Protein AF-A0A5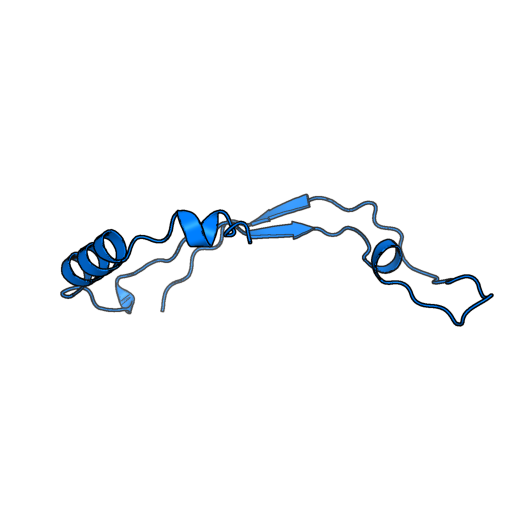J5ED33-F1 (afdb_monomer_lite)

pLDDT: mean 87.11, std 8.51, range [62.91, 97.44]

Foldseek 3Di:
DDDDPVRVPDDPVVVVVVCVVCVPPDQQNDKDKDKDKDWPADCCVVDFDDDPPDDRDDDDDGDNTDIDIDIDIDGD

Organism: NCBI:txid1250544

Structure (mmCIF, N/CA/C/O backbone):
data_AF-A0A5J5ED33-F1
#
_entry.id   AF-A0A5J5ED33-F1
#
loop_
_atom_site.group_PDB
_atom_site.id
_atom_site.type_symbol
_atom_site.label_atom_id
_atom_site.label_alt_id
_atom_site.label_comp_id
_atom_site.label_asym_id
_atom_site.label_entity_id
_atom_site.label_seq_id
_atom_site.pdbx_PDB_ins_code
_atom_site.Cartn_x
_atom_site.Cartn_y
_atom_site.Cartn_z
_atom_site.occupancy
_atom_site.B_iso_or_equiv
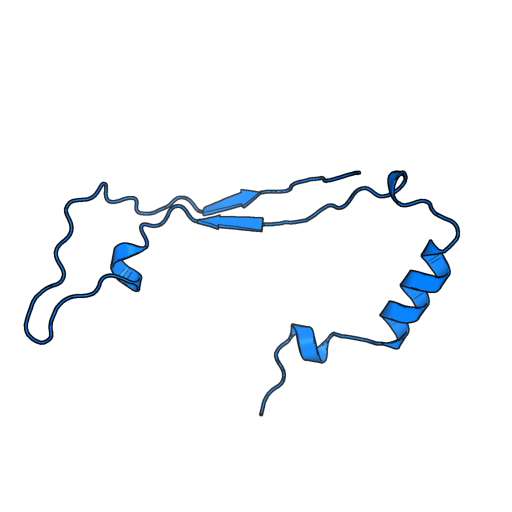_atom_site.auth_seq_id
_atom_site.auth_comp_id
_atom_site.auth_asym_id
_atom_site.auth_atom_id
_atom_site.pdbx_PDB_model_num
ATOM 1 N N . LYS A 1 1 ? 11.760 -24.395 3.000 1.00 62.91 1 LYS A N 1
ATOM 2 C CA . LYS A 1 1 ? 11.187 -23.188 2.341 1.00 62.91 1 LYS A CA 1
ATOM 3 C C . LYS A 1 1 ? 11.286 -22.012 3.309 1.00 62.91 1 LYS A C 1
ATOM 5 O O . LYS A 1 1 ? 10.837 -22.159 4.436 1.00 62.91 1 LYS A O 1
ATOM 10 N N . ARG A 1 2 ? 11.896 -20.888 2.913 1.00 72.44 2 ARG A N 1
ATOM 11 C CA . ARG A 1 2 ? 12.000 -19.680 3.752 1.00 72.44 2 ARG A CA 1
ATOM 12 C C . ARG A 1 2 ? 10.679 -18.910 3.662 1.00 72.44 2 ARG A C 1
ATOM 14 O O . ARG A 1 2 ? 10.203 -18.667 2.556 1.00 72.44 2 ARG A O 1
ATOM 21 N N . LEU A 1 3 ? 10.066 -18.589 4.799 1.00 78.31 3 LEU A N 1
ATOM 22 C CA . LEU A 1 3 ? 8.881 -17.729 4.828 1.00 78.31 3 LEU A CA 1
ATOM 23 C C . LEU A 1 3 ? 9.257 -16.330 4.321 1.00 78.31 3 LEU A C 1
ATOM 25 O O . LEU A 1 3 ? 10.364 -15.853 4.578 1.00 78.31 3 LEU A O 1
ATOM 29 N N . SER A 1 4 ? 8.345 -15.673 3.600 1.00 86.12 4 SER A N 1
ATOM 30 C CA . SER A 1 4 ? 8.512 -14.252 3.288 1.00 86.12 4 SER A CA 1
ATOM 31 C C . SER A 1 4 ? 8.493 -13.438 4.585 1.00 86.12 4 SER A C 1
ATOM 33 O O . SER A 1 4 ? 7.843 -13.832 5.554 1.00 86.12 4 SER A O 1
ATOM 35 N N . LYS A 1 5 ? 9.178 -12.288 4.608 1.00 81.75 5 LYS A N 1
ATOM 36 C CA . LYS A 1 5 ? 9.268 -11.414 5.793 1.00 81.75 5 LYS A CA 1
ATOM 37 C C . LYS A 1 5 ? 7.888 -11.097 6.391 1.00 81.75 5 LYS A C 1
ATOM 39 O O . LYS A 1 5 ? 7.669 -11.264 7.586 1.00 81.75 5 LYS A O 1
ATOM 44 N N . ILE A 1 6 ? 6.923 -10.769 5.530 1.00 82.94 6 ILE A N 1
ATOM 45 C CA . ILE A 1 6 ? 5.530 -10.520 5.926 1.00 82.94 6 ILE A CA 1
ATOM 46 C C . ILE A 1 6 ? 4.930 -11.750 6.616 1.00 82.94 6 ILE A C 1
ATOM 48 O O . ILE A 1 6 ? 4.274 -11.629 7.645 1.00 82.94 6 ILE A O 1
ATOM 52 N N . ALA A 1 7 ? 5.144 -12.947 6.066 1.00 80.12 7 ALA A N 1
ATOM 53 C CA . ALA A 1 7 ? 4.621 -14.170 6.660 1.00 80.12 7 ALA A CA 1
ATOM 54 C C . ALA A 1 7 ? 5.268 -14.480 8.019 1.00 80.12 7 ALA A C 1
ATOM 56 O O . ALA A 1 7 ? 4.561 -14.948 8.907 1.00 80.12 7 ALA A O 1
ATOM 57 N N . SER A 1 8 ? 6.559 -14.181 8.206 1.00 83.25 8 SER A N 1
ATOM 58 C CA . SER A 1 8 ? 7.229 -14.344 9.505 1.00 83.25 8 SER A CA 1
ATOM 59 C C . SER A 1 8 ? 6.801 -13.314 10.553 1.00 83.25 8 SER A C 1
ATOM 61 O O . SER A 1 8 ? 6.782 -13.623 11.738 1.00 83.25 8 SER A O 1
ATOM 63 N N . GLU A 1 9 ? 6.438 -12.100 10.139 1.00 85.94 9 GLU A N 1
ATOM 64 C CA . GLU A 1 9 ? 6.034 -11.016 11.049 1.00 85.94 9 GLU A CA 1
ATOM 65 C C . GLU A 1 9 ? 4.543 -11.073 11.428 1.00 85.94 9 GLU A C 1
ATOM 67 O O . GLU A 1 9 ? 4.107 -10.420 12.382 1.00 85.94 9 GLU A O 1
ATOM 72 N N . ARG A 1 10 ? 3.740 -11.874 10.714 1.00 86.38 10 ARG A N 1
ATOM 73 C CA . ARG A 1 10 ? 2.316 -12.074 11.015 1.00 86.38 10 ARG A CA 1
ATOM 74 C C . ARG A 1 10 ? 2.137 -12.705 12.395 1.00 86.38 10 ARG A C 1
ATOM 76 O O . ARG A 1 10 ? 2.453 -13.867 12.619 1.00 86.38 10 ARG A O 1
ATOM 83 N N . SER A 1 11 ? 1.520 -11.953 13.305 1.00 93.19 11 SER A N 1
ATOM 84 C CA . SER A 1 11 ? 1.159 -12.430 14.639 1.00 93.19 11 SER A CA 1
ATOM 85 C C . SER A 1 11 ? -0.356 -12.488 14.805 1.00 93.19 11 SER A C 1
ATOM 87 O O . SER A 1 11 ? -1.031 -11.457 14.844 1.00 93.19 11 SER A O 1
ATOM 89 N N . ARG A 1 12 ? -0.892 -13.705 14.968 1.00 91.88 12 ARG A N 1
ATOM 90 C CA . ARG A 1 12 ? -2.320 -13.921 15.253 1.00 91.88 12 ARG A CA 1
ATOM 91 C C . ARG A 1 12 ? -2.756 -13.187 16.522 1.00 91.88 12 ARG A C 1
ATOM 93 O O . ARG A 1 12 ? -3.821 -12.586 16.532 1.00 91.88 12 ARG A O 1
ATOM 100 N N . ARG A 1 13 ? -1.903 -13.175 17.554 1.00 95.38 13 ARG A N 1
ATOM 101 C CA . ARG A 1 13 ? -2.164 -12.477 18.820 1.00 95.38 13 ARG A CA 1
ATOM 102 C C . ARG A 1 13 ? -2.319 -10.970 18.618 1.00 95.38 13 ARG A C 1
ATOM 104 O O . ARG A 1 13 ? -3.308 -10.411 19.070 1.00 95.38 13 ARG A O 1
ATOM 111 N N . LYS A 1 14 ? -1.395 -10.324 17.892 1.00 94.62 14 LYS A N 1
ATOM 112 C CA . LYS A 1 14 ? -1.493 -8.882 17.590 1.00 94.62 14 LYS A CA 1
ATOM 113 C C . LYS A 1 14 ? -2.745 -8.556 16.772 1.00 94.62 14 LYS A C 1
ATOM 115 O O . LYS A 1 14 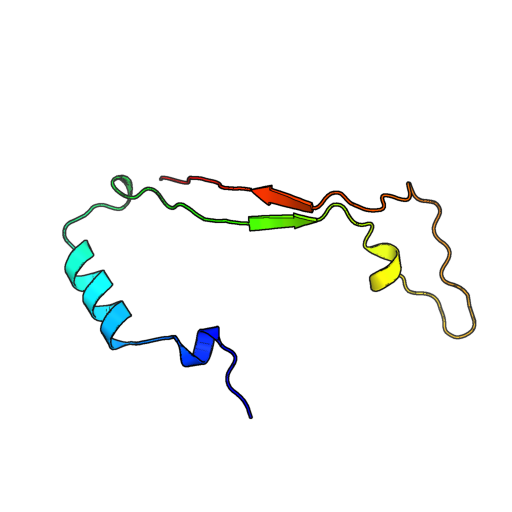? -3.391 -7.550 17.031 1.00 94.62 14 LYS A O 1
ATOM 120 N N . ARG A 1 15 ? -3.114 -9.426 15.826 1.00 92.75 15 ARG A N 1
ATOM 121 C CA . ARG A 1 15 ? -4.330 -9.259 15.017 1.00 92.75 15 ARG A CA 1
ATOM 122 C C . ARG A 1 15 ? -5.607 -9.360 15.859 1.00 92.75 15 ARG A C 1
ATOM 124 O O . ARG A 1 15 ? -6.494 -8.539 15.680 1.00 92.75 15 ARG A O 1
ATOM 131 N N . LEU A 1 16 ? -5.690 -10.330 16.772 1.00 95.75 16 LEU A N 1
ATOM 132 C CA . LEU A 1 16 ? -6.829 -10.455 17.691 1.00 95.75 16 LEU A CA 1
ATOM 133 C C . LEU A 1 16 ? -6.918 -9.260 18.642 1.00 95.75 16 LEU A C 1
ATOM 135 O O . LEU A 1 16 ? -7.995 -8.701 18.800 1.00 95.75 16 LEU A O 1
ATOM 139 N N . GLN A 1 17 ? -5.789 -8.829 19.211 1.00 97.12 17 GLN A N 1
ATOM 140 C CA . GLN A 1 17 ? -5.753 -7.651 20.077 1.00 97.12 17 GLN A CA 1
ATOM 141 C C . GLN A 1 17 ? -6.242 -6.395 19.349 1.00 97.12 17 GLN A C 1
ATOM 143 O O . GLN A 1 17 ? -7.019 -5.636 19.910 1.00 97.12 17 GLN A O 1
ATOM 148 N N . PHE A 1 18 ? -5.810 -6.189 18.100 1.00 94.44 18 PHE A N 1
ATOM 149 C CA . PHE A 1 18 ? -6.269 -5.062 17.292 1.00 94.44 18 PHE A CA 1
ATOM 150 C C . PHE A 1 18 ? -7.790 -5.079 17.120 1.00 94.44 18 PHE A C 1
ATOM 152 O O . PHE A 1 18 ? -8.422 -4.074 17.405 1.00 94.44 18 PHE A O 1
ATOM 159 N N . LEU A 1 19 ? -8.370 -6.224 16.742 1.00 94.56 19 LEU A N 1
ATOM 160 C CA . LEU A 1 19 ? -9.821 -6.358 16.560 1.00 94.56 19 LEU A CA 1
ATOM 161 C C . LEU A 1 19 ? -10.613 -6.094 17.845 1.00 94.56 19 LEU A C 1
ATOM 163 O O . LEU A 1 19 ? -11.650 -5.446 17.790 1.00 94.56 19 LEU A O 1
ATOM 167 N N . LEU A 1 20 ? -10.128 -6.578 18.992 1.00 97.00 20 LEU A N 1
ATOM 168 C CA . LEU A 1 20 ? -10.766 -6.309 20.284 1.00 97.00 20 LEU A CA 1
ATOM 169 C C . LEU A 1 20 ? -10.711 -4.822 20.640 1.00 97.00 20 LEU A C 1
ATOM 171 O O . LEU A 1 20 ? -11.686 -4.280 21.137 1.00 97.00 20 LEU A O 1
ATOM 175 N N . ASN A 1 21 ? -9.592 -4.157 20.350 1.00 96.50 21 ASN A N 1
ATOM 176 C CA . ASN A 1 21 ? -9.433 -2.730 20.623 1.00 96.50 21 ASN A CA 1
ATOM 177 C C . ASN A 1 21 ? -10.260 -1.845 19.680 1.00 96.50 21 ASN A C 1
ATOM 179 O O . ASN A 1 21 ? -10.480 -0.680 19.994 1.00 96.50 21 ASN A O 1
ATOM 183 N N . THR A 1 22 ? -10.660 -2.359 18.514 1.00 95.94 22 THR A N 1
ATOM 184 C CA . THR A 1 22 ? -11.380 -1.584 17.499 1.00 95.94 22 THR A CA 1
ATOM 185 C C . THR A 1 22 ? -12.870 -1.904 17.407 1.00 95.94 22 THR A C 1
ATOM 187 O O . THR A 1 22 ? -13.550 -1.315 16.571 1.00 95.94 22 THR A O 1
ATOM 190 N N . VAL A 1 23 ? -13.388 -2.801 18.252 1.00 96.31 23 VAL A N 1
ATOM 191 C CA . VAL A 1 23 ? -14.767 -3.313 18.166 1.00 96.31 23 VAL A CA 1
ATOM 192 C C . VAL A 1 23 ? -15.839 -2.227 18.317 1.00 96.31 23 VAL A C 1
ATOM 194 O O . VAL A 1 23 ? -16.879 -2.313 17.673 1.00 96.31 23 VAL A O 1
ATOM 197 N N . ASP A 1 24 ? -15.563 -1.190 19.109 1.00 97.44 24 ASP A N 1
ATOM 198 C CA . ASP A 1 24 ? -16.521 -0.117 19.409 1.00 97.44 24 ASP A CA 1
ATOM 199 C C . ASP A 1 24 ? -16.524 1.014 18.365 1.00 97.44 24 ASP A C 1
ATOM 201 O O . ASP A 1 24 ? -17.331 1.942 18.446 1.00 97.44 24 ASP A O 1
ATOM 205 N N . TYR A 1 25 ? -15.627 0.966 17.377 1.00 96.44 25 TYR A N 1
ATOM 206 C CA . TYR A 1 25 ? -15.529 1.986 16.337 1.00 96.44 25 TYR A CA 1
ATOM 207 C C . TYR A 1 25 ? -16.288 1.560 15.086 1.00 96.44 25 TYR A C 1
ATOM 209 O O . TYR A 1 25 ? -16.133 0.448 14.578 1.00 96.44 25 TYR A O 1
ATOM 217 N N . ARG A 1 26 ? -17.064 2.489 14.534 1.00 96.19 26 ARG A N 1
ATOM 218 C 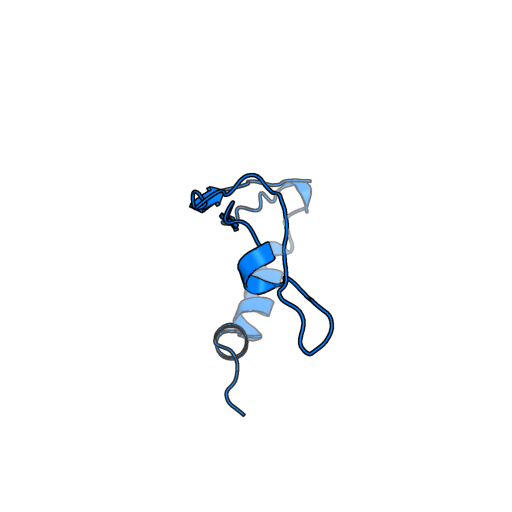CA . ARG A 1 26 ? -17.738 2.294 13.252 1.00 96.19 26 ARG A CA 1
ATOM 219 C C . ARG A 1 26 ? -16.754 2.472 12.091 1.00 96.19 26 ARG A C 1
ATOM 221 O O . ARG A 1 26 ? -15.802 3.246 12.222 1.00 96.19 26 ARG A O 1
ATOM 228 N N . PRO A 1 27 ? -16.983 1.818 10.942 1.00 92.69 27 PRO A N 1
ATOM 229 C CA . PRO A 1 27 ? -16.107 1.918 9.777 1.00 92.69 27 PRO A CA 1
ATOM 230 C C . PRO A 1 27 ? -15.814 3.360 9.316 1.00 92.69 27 PRO A C 1
ATOM 232 O O . PRO A 1 27 ? -14.688 3.657 8.926 1.00 92.69 27 PRO A O 1
ATOM 235 N N . GLU A 1 28 ? -16.779 4.274 9.427 1.00 96.44 28 GLU A N 1
ATOM 236 C CA . GLU A 1 28 ? -16.659 5.684 9.013 1.00 96.44 28 GLU A CA 1
ATOM 237 C C . GLU A 1 28 ? -15.732 6.500 9.929 1.00 96.44 28 GLU A C 1
ATOM 239 O O . GLU A 1 28 ? -15.344 7.618 9.603 1.00 96.44 28 GLU A O 1
ATOM 244 N N . GLN A 1 29 ? -15.372 5.957 11.095 1.00 95.75 29 GLN A N 1
ATOM 245 C CA . GLN A 1 29 ? -14.451 6.590 12.042 1.00 95.75 29 GLN A CA 1
ATOM 246 C C . GLN A 1 29 ? -12.984 6.248 11.747 1.00 95.75 29 GLN A C 1
ATOM 248 O O . GLN A 1 29 ? -12.093 6.732 12.447 1.00 95.75 29 GLN A O 1
ATOM 253 N N . PHE A 1 30 ? -12.716 5.421 10.732 1.00 95.88 30 PHE A N 1
ATOM 254 C CA . PHE A 1 30 ? -11.364 5.048 10.334 1.00 95.88 30 PHE A CA 1
ATOM 255 C C . PHE A 1 30 ? -10.876 5.864 9.138 1.00 95.88 30 PHE A C 1
ATOM 257 O O . PHE A 1 30 ? -11.566 6.017 8.132 1.00 95.88 30 PHE A O 1
ATOM 264 N N . ILE A 1 31 ? -9.622 6.310 9.230 1.00 95.88 31 ILE A N 1
ATOM 265 C CA . ILE A 1 31 ? -8.852 6.840 8.106 1.00 95.88 31 ILE A CA 1
AT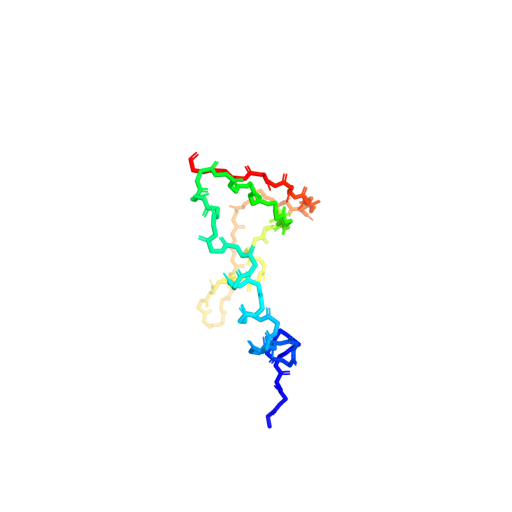OM 266 C C . ILE A 1 31 ? -7.659 5.911 7.898 1.00 95.88 31 ILE A C 1
ATOM 268 O O . ILE A 1 31 ? -6.854 5.694 8.807 1.00 95.88 31 ILE A O 1
ATOM 272 N N . PHE A 1 32 ? -7.544 5.353 6.698 1.00 94.44 32 PHE A N 1
ATOM 273 C CA . PHE A 1 32 ? -6.470 4.446 6.322 1.00 94.44 32 PHE A CA 1
ATOM 274 C C . PHE A 1 32 ? -5.389 5.209 5.571 1.00 94.44 32 PHE A C 1
ATOM 276 O O . PHE A 1 32 ? -5.607 5.688 4.460 1.00 94.44 32 PHE A O 1
ATOM 283 N N . LEU A 1 33 ? -4.214 5.290 6.186 1.00 95.38 33 LEU A N 1
ATOM 284 C CA . LEU A 1 33 ? -3.009 5.841 5.581 1.00 95.38 33 LEU A CA 1
ATOM 285 C C . LEU A 1 33 ? -2.161 4.697 5.037 1.00 95.38 33 LEU A C 1
ATOM 287 O O . LEU A 1 33 ? -1.934 3.696 5.722 1.00 95.38 33 LEU A O 1
ATOM 291 N N . THR A 1 34 ? -1.674 4.838 3.812 1.00 92.94 34 THR A N 1
ATOM 292 C CA . THR A 1 34 ? -0.713 3.892 3.242 1.00 92.94 34 THR A CA 1
ATOM 293 C C . THR A 1 34 ? 0.382 4.635 2.492 1.00 92.94 34 THR A C 1
ATOM 295 O O . THR A 1 34 ? 0.268 5.828 2.235 1.00 92.94 34 THR A O 1
ATOM 298 N N . GLU A 1 35 ? 1.463 3.934 2.177 1.00 94.94 35 GLU A N 1
ATOM 299 C CA . GLU A 1 35 ? 2.519 4.418 1.302 1.00 94.94 35 GLU A CA 1
ATOM 300 C C . GLU A 1 35 ? 2.609 3.470 0.113 1.00 94.94 35 GLU A C 1
ATOM 302 O O . GLU A 1 35 ? 2.741 2.255 0.273 1.00 94.94 35 GLU A O 1
ATOM 307 N N . THR A 1 36 ? 2.511 4.019 -1.093 1.00 91.38 36 THR A N 1
ATOM 308 C CA . THR A 1 36 ? 2.626 3.261 -2.338 1.00 91.38 36 THR A CA 1
ATOM 309 C C . THR A 1 36 ? 3.695 3.882 -3.217 1.00 91.38 36 THR A C 1
ATOM 311 O O . THR A 1 36 ? 3.709 5.085 -3.454 1.00 91.38 36 THR A O 1
ATOM 314 N N . ARG A 1 37 ? 4.586 3.044 -3.749 1.00 89.19 37 ARG A N 1
ATOM 315 C CA . ARG A 1 37 ? 5.580 3.465 -4.734 1.00 89.19 37 ARG A CA 1
ATOM 316 C C . ARG A 1 37 ? 4.988 3.362 -6.135 1.00 89.19 37 ARG A C 1
ATOM 318 O O . ARG A 1 37 ? 4.629 2.266 -6.563 1.00 89.19 37 ARG A O 1
ATOM 325 N N . LYS A 1 38 ? 4.952 4.476 -6.860 1.00 87.50 38 LYS A N 1
ATOM 326 C CA . LYS A 1 38 ? 4.710 4.499 -8.306 1.00 87.50 38 LYS A CA 1
ATOM 327 C C . LYS A 1 38 ? 6.055 4.624 -9.006 1.00 87.50 38 LYS A C 1
ATOM 329 O O . LYS A 1 38 ? 6.877 5.458 -8.634 1.00 87.50 38 LYS A O 1
ATOM 334 N N . ASP A 1 39 ? 6.280 3.782 -10.000 1.00 86.25 39 ASP A N 1
ATOM 335 C CA . ASP A 1 39 ? 7.481 3.841 -10.815 1.00 86.25 39 ASP A CA 1
ATOM 336 C C . ASP A 1 39 ? 7.097 4.034 -12.281 1.00 86.25 39 ASP A C 1
ATOM 338 O O . ASP A 1 39 ? 6.438 3.172 -12.861 1.00 86.25 39 ASP A O 1
ATOM 342 N N . ASP A 1 40 ? 7.511 5.162 -12.858 1.00 83.31 40 ASP A N 1
ATOM 343 C CA . ASP A 1 40 ? 7.230 5.512 -14.255 1.00 83.31 40 ASP A CA 1
ATOM 344 C C . ASP A 1 40 ? 8.264 4.928 -15.231 1.00 83.31 40 ASP A C 1
ATOM 346 O O . ASP A 1 40 ? 8.267 5.260 -16.417 1.00 83.31 40 ASP A O 1
ATOM 350 N N . HIS A 1 41 ? 9.167 4.059 -14.759 1.00 80.31 41 HIS A N 1
ATOM 351 C CA . HIS A 1 41 ? 10.072 3.325 -15.640 1.00 80.31 41 HIS A CA 1
ATOM 352 C C . HIS A 1 41 ? 9.300 2.538 -16.696 1.00 80.31 41 HIS A C 1
ATOM 354 O O . HIS A 1 41 ? 8.353 1.798 -16.417 1.00 80.31 41 HIS A O 1
ATOM 360 N N . THR A 1 42 ? 9.790 2.630 -17.927 1.00 74.56 42 THR A N 1
ATOM 361 C CA . THR A 1 42 ? 9.167 1.937 -19.046 1.00 74.56 42 THR A CA 1
ATOM 362 C C . THR A 1 42 ? 9.317 0.417 -18.895 1.00 74.56 42 THR A C 1
ATOM 364 O O . THR A 1 42 ? 10.425 -0.119 -18.843 1.00 74.56 42 THR A O 1
ATOM 367 N N . THR A 1 43 ? 8.200 -0.308 -18.833 1.00 76.25 43 THR A N 1
ATOM 368 C CA . THR A 1 43 ? 8.164 -1.744 -18.496 1.00 76.25 43 THR A CA 1
ATOM 369 C C . THR A 1 43 ? 8.607 -2.667 -19.637 1.00 76.25 43 THR A C 1
ATOM 371 O O . THR A 1 43 ? 8.946 -3.826 -19.391 1.00 76.25 43 THR A O 1
ATOM 374 N N . TYR A 1 44 ? 8.684 -2.168 -20.873 1.00 74.12 44 TYR A N 1
ATOM 375 C CA . TYR A 1 44 ? 9.012 -2.954 -22.069 1.00 74.12 44 TYR A CA 1
ATOM 376 C C . TYR A 1 44 ? 10.416 -3.570 -22.052 1.00 74.12 44 TYR A C 1
ATOM 378 O O . TYR A 1 44 ? 10.604 -4.643 -22.613 1.00 74.12 44 TYR A O 1
ATOM 386 N N . GLN A 1 45 ? 11.386 -2.978 -21.346 1.00 69.38 45 GLN A N 1
ATOM 387 C CA . GLN A 1 45 ? 12.690 -3.633 -21.159 1.00 69.38 45 GLN A CA 1
ATOM 388 C C . GLN A 1 45 ? 12.595 -4.897 -20.294 1.00 69.38 45 GLN A C 1
ATOM 390 O O . GLN A 1 45 ? 13.372 -5.827 -20.479 1.00 69.38 45 GLN A O 1
ATOM 395 N N . ARG A 1 46 ? 11.654 -4.938 -19.343 1.00 72.19 46 ARG A N 1
ATOM 396 C CA . ARG A 1 46 ? 11.472 -6.082 -18.436 1.00 72.19 46 ARG A CA 1
ATOM 397 C C . ARG A 1 46 ? 10.505 -7.129 -18.980 1.00 72.19 46 ARG A C 1
ATOM 399 O O . ARG A 1 46 ? 10.646 -8.298 -18.641 1.00 72.19 46 ARG A O 1
ATOM 406 N N . TYR A 1 47 ? 9.526 -6.717 -19.784 1.00 80.38 47 TYR A N 1
ATOM 407 C CA . TYR A 1 47 ? 8.422 -7.584 -20.214 1.00 80.38 47 TYR A CA 1
ATOM 408 C C . TYR A 1 47 ? 8.214 -7.653 -21.731 1.00 80.38 47 TYR A C 1
ATOM 410 O O . TYR A 1 47 ? 7.266 -8.301 -22.174 1.00 80.38 47 TYR A O 1
ATOM 418 N N . GLY A 1 48 ? 9.071 -7.015 -22.530 1.00 81.62 48 GLY A N 1
ATOM 419 C CA . GLY A 1 48 ? 9.042 -7.133 -23.984 1.00 81.62 48 GLY A CA 1
ATOM 420 C C . GLY A 1 48 ? 9.220 -8.588 -24.414 1.00 81.62 48 GLY A C 1
ATOM 421 O O . GLY A 1 48 ? 10.055 -9.312 -23.871 1.00 81.62 48 GLY A O 1
ATOM 422 N N . ARG A 1 49 ? 8.410 -9.032 -25.375 1.00 83.81 49 ARG A N 1
ATOM 423 C CA . ARG A 1 49 ? 8.470 -10.388 -25.930 1.00 83.81 49 ARG A CA 1
ATOM 424 C C . ARG A 1 49 ? 8.670 -10.307 -27.433 1.00 83.81 49 ARG A C 1
ATOM 426 O O . ARG A 1 49 ? 8.072 -9.461 -28.086 1.00 83.81 49 ARG A O 1
ATOM 433 N N . ALA A 1 50 ? 9.475 -11.218 -27.959 1.00 88.06 50 ALA A N 1
ATOM 434 C CA . ALA A 1 50 ? 9.611 -11.472 -29.384 1.00 88.06 50 ALA A CA 1
ATOM 435 C C . ALA A 1 50 ? 9.607 -12.979 -29.629 1.00 88.06 50 ALA A C 1
ATOM 437 O O . ALA A 1 50 ? 9.801 -13.776 -28.704 1.00 88.06 50 ALA A O 1
ATOM 438 N N . ILE A 1 51 ? 9.374 -13.360 -30.880 1.00 90.75 51 ILE A N 1
ATOM 439 C CA . ILE A 1 51 ? 9.534 -14.743 -31.319 1.00 90.75 51 ILE A CA 1
ATOM 440 C C . ILE A 1 51 ? 11.003 -15.144 -31.135 1.00 90.75 51 ILE A C 1
ATOM 442 O O . ILE A 1 51 ? 11.913 -14.324 -31.261 1.00 90.75 51 ILE A O 1
ATOM 446 N N . HIS A 1 52 ? 11.241 -16.413 -30.809 1.00 87.56 52 HIS A N 1
ATOM 447 C CA . HIS A 1 52 ? 12.592 -16.935 -30.640 1.00 87.56 52 HIS A CA 1
ATOM 448 C C . HIS A 1 52 ? 13.444 -16.678 -31.896 1.00 87.56 52 HIS A C 1
ATOM 450 O O . HIS A 1 52 ? 13.015 -16.966 -33.009 1.00 87.56 52 HIS A O 1
ATOM 456 N N . GLY A 1 53 ? 14.640 -16.112 -31.709 1.00 91.00 53 GLY A N 1
ATOM 457 C CA . GLY A 1 53 ? 15.527 -15.703 -32.803 1.00 91.00 53 GLY A CA 1
ATOM 458 C C . GLY A 1 53 ? 15.264 -14.300 -33.364 1.00 91.00 53 GLY A C 1
ATOM 459 O O . GLY A 1 53 ? 16.036 -13.841 -34.200 1.00 91.00 53 GLY A O 1
ATOM 460 N N . GLN A 1 54 ? 14.230 -13.595 -32.895 1.00 89.56 54 GLN A N 1
ATOM 461 C CA . GLN A 1 54 ? 13.956 -12.205 -33.266 1.00 89.56 54 GLN A CA 1
ATOM 462 C C . GLN A 1 54 ? 14.265 -11.241 -32.120 1.00 89.56 54 GLN A C 1
ATOM 464 O O . GLN A 1 54 ? 14.160 -11.578 -30.937 1.00 89.56 54 GLN A O 1
ATOM 469 N N . ARG A 1 55 ? 14.638 -10.010 -32.476 1.00 84.56 55 ARG A N 1
ATOM 470 C CA . ARG A 1 55 ? 14.819 -8.924 -31.513 1.00 84.56 55 ARG A CA 1
ATOM 471 C C . ARG A 1 55 ? 13.456 -8.332 -31.156 1.00 84.56 55 ARG A C 1
ATOM 473 O O . ARG A 1 55 ? 12.648 -8.065 -32.036 1.00 84.56 55 ARG A O 1
ATOM 480 N N . ALA A 1 56 ? 13.210 -8.115 -29.865 1.00 85.62 56 ALA A N 1
ATOM 481 C CA . ALA A 1 56 ? 12.062 -7.331 -29.427 1.00 85.62 56 ALA A CA 1
ATOM 482 C C . ALA A 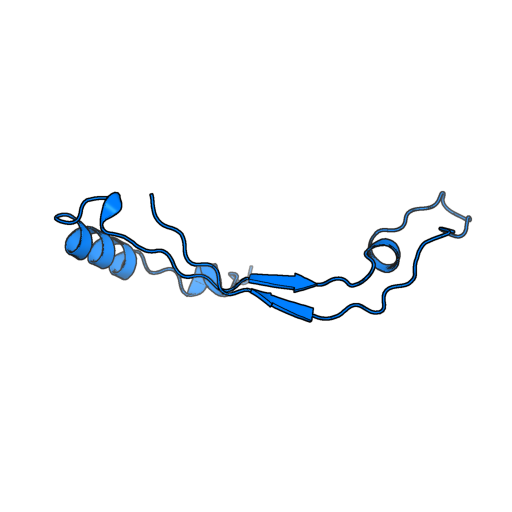1 56 ? 12.327 -5.853 -29.725 1.00 85.62 56 ALA A C 1
ATOM 484 O O . ALA A 1 56 ? 13.242 -5.254 -29.155 1.00 85.62 56 ALA A O 1
ATOM 485 N N . GLU A 1 57 ? 11.532 -5.289 -30.626 1.00 85.31 57 GLU A N 1
ATOM 486 C CA . GLU A 1 57 ? 11.585 -3.887 -31.023 1.00 85.31 57 GLU A CA 1
ATOM 487 C C . GLU A 1 57 ? 10.266 -3.217 -30.647 1.00 85.31 57 GLU A C 1
ATOM 489 O O . GLU A 1 57 ? 9.190 -3.794 -30.800 1.00 85.31 57 GLU A O 1
ATOM 494 N N . ALA A 1 58 ? 10.355 -2.014 -30.091 1.00 81.62 58 ALA A N 1
ATOM 495 C CA . ALA A 1 58 ? 9.202 -1.209 -29.728 1.00 81.62 58 ALA A CA 1
ATOM 496 C C . ALA A 1 58 ? 9.566 0.263 -29.908 1.00 81.62 58 ALA A C 1
ATOM 498 O O . ALA A 1 58 ? 10.574 0.723 -29.367 1.00 81.62 58 ALA A O 1
ATOM 499 N N . GLU A 1 59 ? 8.742 0.995 -30.649 1.00 83.38 59 GLU A N 1
ATOM 500 C CA . GLU A 1 59 ? 8.837 2.446 -30.740 1.00 83.38 59 GLU A CA 1
ATOM 501 C C . GLU A 1 59 ? 7.981 3.057 -29.632 1.00 83.38 59 GLU A C 1
ATOM 503 O O . GLU A 1 59 ? 6.757 2.941 -29.621 1.00 83.38 59 GLU A O 1
ATOM 508 N N . ILE A 1 60 ? 8.646 3.639 -28.639 1.00 75.88 60 ILE A N 1
ATOM 509 C CA . ILE A 1 60 ? 8.012 4.154 -27.428 1.00 75.88 60 ILE A CA 1
ATOM 510 C C . ILE A 1 60 ? 8.763 5.377 -26.918 1.00 75.88 60 ILE A C 1
ATOM 512 O O . ILE A 1 60 ? 9.961 5.546 -27.155 1.00 75.88 60 ILE A O 1
ATOM 516 N N . GLN A 1 61 ? 8.076 6.193 -26.124 1.00 75.06 61 GLN A N 1
ATOM 517 C CA . GLN A 1 61 ? 8.755 7.209 -25.334 1.00 75.06 61 GLN A CA 1
ATOM 518 C C . GLN A 1 61 ? 9.584 6.528 -24.244 1.00 75.06 61 GLN A C 1
ATOM 520 O O . GLN A 1 61 ? 9.052 5.888 -23.337 1.00 75.06 61 GLN A O 1
ATOM 525 N N . PHE A 1 62 ? 10.907 6.638 -24.355 1.00 71.69 62 PHE A N 1
ATOM 526 C CA . PHE A 1 62 ? 11.824 6.073 -23.379 1.00 71.69 62 PHE A CA 1
ATOM 527 C C . PHE A 1 62 ? 11.860 6.943 -22.121 1.00 71.69 62 PHE A C 1
ATOM 529 O O . PHE A 1 62 ? 12.570 7.947 -22.049 1.00 71.69 62 PHE A O 1
ATOM 536 N N . VAL A 1 63 ? 11.108 6.529 -21.105 1.00 75.00 63 VAL A N 1
ATOM 537 C CA . VAL A 1 63 ? 11.119 7.158 -19.786 1.00 75.00 63 VAL A CA 1
ATOM 538 C C . VAL A 1 63 ? 12.057 6.347 -18.893 1.00 75.00 63 VAL A C 1
ATOM 540 O O . VAL A 1 63 ? 11.741 5.214 -18.514 1.00 75.00 63 VAL A O 1
ATOM 543 N N . ARG A 1 64 ? 13.211 6.939 -18.530 1.00 71.25 64 ARG A N 1
ATOM 544 C CA . ARG A 1 64 ? 14.133 6.419 -17.489 1.00 71.25 64 ARG A CA 1
ATOM 545 C C . ARG A 1 64 ? 13.520 6.425 -16.081 1.00 71.25 64 ARG A C 1
ATOM 547 O O . ARG A 1 64 ? 14.217 6.096 -15.139 1.00 71.25 64 ARG A O 1
ATOM 554 N N . GLY A 1 65 ? 12.239 6.776 -15.977 1.00 70.62 65 GLY A N 1
ATOM 555 C CA . GLY A 1 65 ? 11.408 6.741 -14.784 1.00 70.62 65 GLY A CA 1
ATOM 556 C C . GLY A 1 65 ? 11.799 7.766 -13.731 1.00 70.62 65 GLY A C 1
ATOM 557 O O . GLY A 1 65 ? 12.967 7.955 -13.405 1.00 70.62 65 GLY A O 1
ATOM 558 N N . VAL A 1 66 ? 10.791 8.402 -13.147 1.00 81.94 66 VAL A N 1
ATOM 559 C CA . VAL A 1 66 ? 10.912 9.017 -11.827 1.00 81.94 66 VAL A CA 1
ATOM 560 C C . VAL A 1 66 ? 10.146 8.114 -10.869 1.00 81.94 66 VAL A C 1
ATOM 562 O O . VAL A 1 66 ? 9.033 7.676 -11.162 1.00 81.94 66 VAL A O 1
ATOM 565 N N . GLY A 1 67 ? 10.777 7.772 -9.749 1.00 84.38 67 GLY A N 1
ATOM 566 C CA . GLY A 1 67 ? 10.111 7.052 -8.674 1.00 84.38 67 GLY A CA 1
ATOM 567 C C . GLY A 1 67 ? 9.357 8.041 -7.799 1.00 84.38 67 GLY A C 1
ATOM 568 O O . GLY A 1 67 ? 9.966 8.954 -7.248 1.00 84.38 67 GLY A O 1
ATOM 569 N N . TYR A 1 68 ? 8.057 7.836 -7.640 1.00 87.62 68 TYR A N 1
ATOM 570 C CA . TYR A 1 68 ? 7.220 8.620 -6.741 1.00 87.62 68 TYR A CA 1
ATOM 571 C C . TYR A 1 68 ? 6.845 7.771 -5.528 1.00 87.62 68 TYR A C 1
ATOM 573 O O . TYR A 1 68 ? 6.473 6.602 -5.669 1.00 87.62 68 TYR A O 1
ATOM 581 N N . SER A 1 69 ? 6.920 8.365 -4.338 1.00 91.81 69 SER A N 1
ATOM 582 C CA . SER A 1 69 ? 6.195 7.853 -3.178 1.00 91.81 69 SER A CA 1
ATOM 583 C C . SER A 1 69 ? 4.872 8.601 -3.078 1.00 91.81 69 SER A C 1
ATOM 585 O O . SER A 1 69 ? 4.835 9.829 -3.155 1.00 91.81 69 SER A O 1
ATOM 587 N N . VAL A 1 70 ? 3.785 7.849 -2.972 1.00 93.00 70 VAL A N 1
ATOM 588 C CA . VAL A 1 70 ? 2.428 8.365 -2.845 1.00 93.00 70 VAL A CA 1
ATOM 589 C C . VAL A 1 70 ? 1.929 7.980 -1.462 1.00 93.00 70 VAL A C 1
ATOM 591 O O . VAL A 1 70 ? 1.922 6.799 -1.114 1.00 93.00 70 VAL A O 1
ATOM 594 N N . LEU A 1 71 ? 1.490 8.975 -0.694 1.00 95.00 71 LEU A N 1
ATOM 595 C CA . LEU A 1 71 ? 0.898 8.795 0.630 1.00 95.00 71 LEU A CA 1
ATOM 596 C C . LEU A 1 71 ? -0.605 9.088 0.571 1.00 95.00 71 LEU A C 1
ATOM 598 O O . LEU A 1 71 ? -1.011 10.220 0.841 1.00 95.00 71 LEU A O 1
ATOM 602 N N . PRO A 1 72 ? -1.448 8.122 0.165 1.00 94.31 72 PRO A N 1
ATOM 603 C CA . PRO A 1 72 ? -2.885 8.335 0.174 1.00 94.31 72 PRO A CA 1
ATOM 604 C C . PRO A 1 72 ? -3.480 8.148 1.577 1.00 94.31 72 PRO A C 1
ATOM 606 O O . PRO A 1 72 ? -3.031 7.318 2.374 1.00 94.31 72 PRO A O 1
ATOM 609 N N . ALA A 1 73 ? -4.556 8.894 1.817 1.00 95.50 73 ALA A N 1
ATOM 610 C CA . ALA A 1 73 ? -5.487 8.702 2.916 1.00 95.50 73 ALA A CA 1
ATOM 611 C C . ALA A 1 73 ? -6.851 8.317 2.333 1.00 95.50 73 ALA A C 1
ATOM 613 O O . ALA A 1 73 ? -7.318 8.963 1.396 1.00 95.50 73 ALA A O 1
ATOM 614 N N . MET A 1 74 ? -7.475 7.268 2.863 1.00 94.38 74 MET A N 1
ATOM 615 C CA . MET A 1 74 ? -8.799 6.810 2.433 1.00 94.38 74 MET A CA 1
ATOM 616 C C . MET A 1 74 ? -9.729 6.667 3.636 1.00 94.38 74 MET A C 1
ATOM 618 O O . MET A 1 74 ? -9.326 6.129 4.668 1.00 94.38 74 MET A O 1
ATOM 622 N N . SER A 1 75 ? -10.972 7.109 3.484 1.00 94.44 75 SER A N 1
ATOM 623 C CA . SER A 1 75 ? -12.082 6.871 4.411 1.00 94.44 75 SER A CA 1
ATOM 624 C C . SER A 1 75 ? -13.280 6.322 3.635 1.00 94.44 75 SER A C 1
ATOM 626 O O . SER A 1 75 ? -13.276 6.346 2.401 1.00 94.44 75 SER A O 1
ATOM 628 N N . LEU A 1 76 ? -14.268 5.799 4.360 1.00 91.06 76 LEU A N 1
ATOM 629 C CA . LEU A 1 76 ? -15.572 5.439 3.795 1.00 91.06 76 LEU A CA 1
ATOM 630 C C . LEU A 1 76 ? -16.450 6.671 3.566 1.00 91.06 76 LEU A C 1
ATOM 632 O O . LEU A 1 76 ? -16.212 7.693 4.254 1.00 91.06 76 LEU A O 1
#

Radius of gyration: 21.38 Å; chains: 1; bounding box: 33×32×54 Å

Secondary structure (DSSP, 8-state):
-PPPHHHHH--HHHHHHHHHHHTTS-GGG--EE--EEEE-S-THHHH----TTS------------EEEE--EE--

Sequence (76 aa):
KRLSKIASERSRRKRLQFLLNTVDYRPEQFIFLTETRKDDHTTYQRYGRAIHGQRAEAEIQFVRGVGYSVLPAMSL